Protein AF-A0A9X9HZX2-F1 (afdb_monomer_lite)

Radius of gyration: 15.48 Å; chains: 1; bounding box: 31×28×42 Å

Secondary structure (DSSP, 8-state):
-GGGGT-TTS-HHHHHHHHHHHHHHHHHHHTT--TT-PPPPPTTEEEEEPTT--GGGT--GGGEEEEEHHHHHHHHHHHTTTTTSPTT--GGGTT--HHHHHHTT-

Structure (mmCIF, N/CA/C/O backbone):
data_AF-A0A9X9HZX2-F1
#
_entry.id   AF-A0A9X9HZX2-F1
#
loop_
_atom_site.group_PDB
_atom_site.id
_atom_site.type_symbol
_atom_site.label_atom_id
_atom_site.label_alt_id
_atom_site.label_comp_id
_atom_site.label_asym_id
_atom_site.label_entity_id
_atom_site.label_seq_id
_atom_site.pdbx_PDB_ins_code
_atom_site.Cartn_x
_atom_site.Cartn_y
_atom_site.Cartn_z
_atom_site.occupancy
_atom_site.B_iso_or_equiv
_atom_site.auth_seq_id
_atom_site.auth_comp_id
_atom_site.auth_asym_id
_atom_site.auth_atom_id
_atom_site.pdbx_PDB_model_num
ATOM 1 N N . MET A 1 1 ? -3.407 4.404 2.116 1.00 77.62 1 MET A N 1
ATOM 2 C CA . MET A 1 1 ? -3.837 3.308 3.015 1.00 77.62 1 MET A CA 1
ATOM 3 C C . MET A 1 1 ? -5.333 3.324 3.269 1.00 77.62 1 MET A C 1
ATOM 5 O O . MET A 1 1 ? -5.961 2.348 2.899 1.00 77.62 1 MET A O 1
ATOM 9 N N . ARG A 1 2 ? -5.922 4.398 3.823 1.00 84.00 2 ARG A N 1
ATOM 10 C CA . ARG A 1 2 ? -7.378 4.461 4.079 1.00 84.00 2 ARG A CA 1
ATOM 11 C C . ARG A 1 2 ? -8.236 4.171 2.835 1.00 84.00 2 ARG A C 1
ATOM 13 O O . ARG A 1 2 ? -9.138 3.352 2.926 1.00 84.00 2 ARG A O 1
ATOM 20 N N . ALA A 1 3 ? -7.846 4.700 1.673 1.00 86.50 3 ALA A N 1
ATOM 21 C CA . ALA A 1 3 ? -8.480 4.428 0.374 1.00 86.50 3 ALA A CA 1
ATOM 22 C C . ALA A 1 3 ? -8.664 2.934 0.029 1.00 86.50 3 ALA A C 1
ATOM 24 O O . ALA A 1 3 ? -9.595 2.559 -0.674 1.00 86.50 3 ALA A O 1
ATOM 25 N N . LEU A 1 4 ? -7.789 2.053 0.534 1.00 86.88 4 LEU A N 1
ATOM 26 C CA . LEU A 1 4 ? -7.856 0.615 0.245 1.00 86.88 4 LEU A CA 1
ATOM 27 C C . LEU A 1 4 ? -9.062 -0.064 0.904 1.00 86.88 4 LEU A C 1
ATOM 29 O O . LEU A 1 4 ? -9.380 -1.190 0.545 1.00 86.88 4 LEU A O 1
ATOM 33 N N . ALA A 1 5 ? -9.723 0.585 1.867 1.00 87.12 5 ALA A N 1
ATOM 34 C CA . ALA A 1 5 ? -10.935 0.070 2.496 1.00 87.12 5 ALA A CA 1
ATOM 35 C C . ALA A 1 5 ? -12.135 0.033 1.531 1.00 87.12 5 ALA A C 1
ATOM 37 O O . ALA A 1 5 ? -13.027 -0.800 1.700 1.00 87.12 5 ALA A O 1
ATOM 38 N N . THR A 1 6 ? -12.162 0.926 0.539 1.00 88.44 6 THR A N 1
ATOM 39 C CA . THR A 1 6 ? -13.285 1.125 -0.395 1.00 88.44 6 THR A CA 1
ATOM 40 C C . THR A 1 6 ? -12.929 0.795 -1.847 1.00 88.44 6 THR A C 1
ATOM 42 O O . THR A 1 6 ? -13.827 0.652 -2.675 1.00 88.44 6 THR A O 1
ATOM 45 N N . ASP A 1 7 ? -11.645 0.600 -2.158 1.00 87.62 7 ASP A N 1
ATOM 46 C CA . ASP A 1 7 ? -11.160 0.238 -3.492 1.00 87.62 7 ASP A CA 1
ATOM 47 C C . ASP A 1 7 ? -11.709 -1.124 -3.963 1.00 87.62 7 ASP A C 1
ATOM 49 O O . ASP A 1 7 ? -11.326 -2.186 -3.467 1.00 87.62 7 ASP A O 1
ATOM 53 N N . LYS A 1 8 ? -12.596 -1.093 -4.967 1.00 87.62 8 LYS A N 1
ATOM 54 C CA . LYS A 1 8 ? -13.245 -2.283 -5.543 1.00 87.62 8 LYS A CA 1
ATOM 55 C C . LYS A 1 8 ? -12.263 -3.241 -6.224 1.00 87.62 8 LYS A C 1
ATOM 57 O O . LYS A 1 8 ? -12.590 -4.417 -6.356 1.00 87.62 8 LYS A O 1
ATOM 62 N N . SER A 1 9 ? -11.080 -2.770 -6.627 1.00 87.25 9 SER A N 1
ATOM 63 C CA . SER A 1 9 ? -10.042 -3.621 -7.220 1.00 87.25 9 SER A CA 1
ATOM 64 C C . SER A 1 9 ? -9.327 -4.495 -6.184 1.00 87.25 9 SER A C 1
ATOM 66 O O . SER A 1 9 ? -8.663 -5.467 -6.546 1.00 87.25 9 SER A O 1
ATOM 68 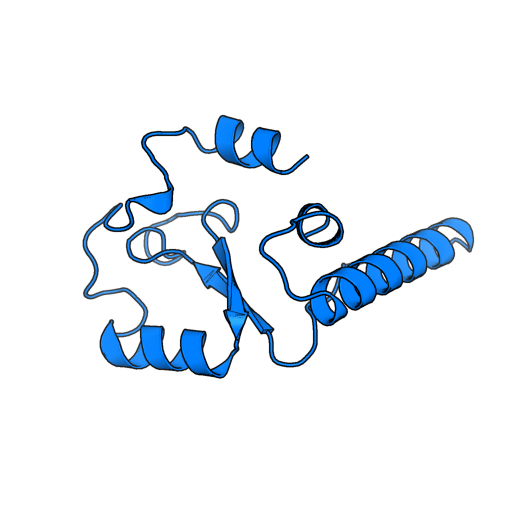N N . GLN A 1 10 ? -9.478 -4.187 -4.888 1.00 88.38 10 GLN A N 1
ATOM 69 C CA . GLN A 1 10 ? -8.890 -4.977 -3.814 1.00 88.38 10 GLN A CA 1
ATOM 70 C C . GLN A 1 10 ? -9.779 -6.169 -3.428 1.00 88.38 10 GLN A C 1
ATOM 72 O O . GLN A 1 10 ? -11.008 -6.033 -3.297 1.00 88.38 10 GLN A O 1
ATOM 77 N N . PRO A 1 11 ? -9.172 -7.330 -3.119 1.00 91.38 11 PRO A N 1
ATOM 78 C CA . PRO A 1 11 ? -9.898 -8.465 -2.569 1.00 91.38 11 PRO A CA 1
ATOM 79 C C . PRO A 1 11 ? -10.696 -8.093 -1.313 1.00 91.38 11 PRO A C 1
ATOM 81 O O . PRO A 1 11 ? -10.269 -7.275 -0.494 1.00 91.38 11 PRO A O 1
ATOM 84 N N . ARG A 1 12 ? -11.855 -8.734 -1.115 1.00 92.94 12 ARG A N 1
ATOM 85 C CA . ARG A 1 12 ? -12.763 -8.438 0.011 1.00 92.94 12 ARG A CA 1
ATOM 86 C C . ARG A 1 12 ? -12.075 -8.551 1.378 1.00 92.94 12 ARG A C 1
ATOM 88 O O . ARG A 1 12 ? -12.303 -7.710 2.242 1.00 92.94 12 ARG A O 1
ATOM 95 N N . PHE A 1 13 ? -11.209 -9.549 1.559 1.00 91.75 13 PHE A N 1
ATOM 96 C CA . PHE A 1 13 ? -10.482 -9.754 2.816 1.00 91.75 13 PHE A CA 1
ATOM 97 C C . PHE A 1 13 ? -9.482 -8.625 3.111 1.00 91.75 13 PHE A C 1
ATOM 99 O O . PHE A 1 13 ? -9.340 -8.224 4.263 1.00 91.75 13 PHE A O 1
ATOM 106 N N . VAL A 1 14 ? -8.839 -8.063 2.080 1.00 93.31 14 VAL A N 1
ATOM 107 C CA . VAL A 1 14 ? -7.939 -6.907 2.221 1.00 93.31 14 VAL A CA 1
ATOM 108 C C . VAL A 1 14 ? -8.735 -5.694 2.689 1.00 93.31 14 VAL A C 1
ATOM 110 O O . VAL A 1 14 ? -8.360 -5.059 3.673 1.00 93.31 14 VAL A O 1
ATOM 113 N N . ARG A 1 15 ? -9.868 -5.412 2.032 1.00 93.94 15 ARG A N 1
ATOM 114 C CA . ARG A 1 15 ? -10.759 -4.303 2.402 1.00 93.94 15 ARG A CA 1
ATOM 115 C C . ARG A 1 15 ? -11.230 -4.412 3.851 1.00 93.94 15 ARG A C 1
ATOM 117 O O . ARG A 1 15 ? -11.058 -3.467 4.617 1.00 93.94 15 ARG A O 1
ATOM 124 N N . GLY A 1 16 ? -11.749 -5.577 4.243 1.00 94.38 16 GLY A N 1
ATOM 125 C CA . GLY A 1 16 ? -12.227 -5.823 5.607 1.00 94.38 16 GLY A CA 1
ATOM 126 C C . GLY A 1 16 ? -11.124 -5.689 6.660 1.00 94.38 16 GLY A C 1
ATOM 127 O O . GLY A 1 16 ? -11.335 -5.091 7.715 1.00 94.38 16 GLY A O 1
ATOM 128 N N . TRP A 1 17 ? -9.912 -6.163 6.357 1.00 95.50 17 TRP A N 1
ATOM 129 C CA . TRP A 1 17 ? -8.769 -5.990 7.250 1.00 95.50 17 TRP A CA 1
ATOM 130 C C . TRP A 1 17 ? -8.421 -4.507 7.448 1.00 95.50 17 TRP A C 1
ATOM 132 O O . TRP A 1 17 ? -8.245 -4.062 8.583 1.00 95.50 17 TRP A O 1
ATOM 142 N N . VAL A 1 18 ? -8.378 -3.719 6.365 1.00 92.94 18 VAL A N 1
ATOM 143 C CA . VAL A 1 18 ? -8.074 -2.278 6.436 1.00 92.94 18 VAL A CA 1
ATOM 144 C C . VAL A 1 18 ? -9.155 -1.530 7.218 1.00 92.94 18 VAL A C 1
ATOM 146 O O . VAL A 1 18 ? -8.822 -0.684 8.045 1.00 92.94 18 VAL A O 1
ATOM 149 N N . GLN A 1 19 ? -10.432 -1.868 7.024 1.00 94.31 19 GLN A N 1
ATOM 150 C CA . GLN A 1 19 ? -11.542 -1.297 7.797 1.00 94.31 19 GLN A CA 1
ATOM 151 C C . GLN A 1 19 ? -11.406 -1.582 9.299 1.00 94.31 19 GLN A C 1
ATOM 153 O O . GLN A 1 19 ? -11.551 -0.675 10.119 1.00 94.31 19 GLN A O 1
ATOM 158 N N . ASN A 1 20 ? -11.063 -2.816 9.672 1.00 94.19 20 ASN A N 1
ATOM 159 C CA . ASN A 1 20 ? -10.833 -3.178 11.071 1.00 94.19 20 ASN A CA 1
ATOM 160 C C . ASN A 1 20 ? -9.631 -2.436 11.669 1.00 94.19 20 ASN A C 1
ATOM 162 O O . ASN A 1 20 ? -9.677 -2.006 12.821 1.00 94.19 20 ASN A O 1
ATOM 166 N N . GLU A 1 21 ? -8.567 -2.244 10.890 1.00 93.88 21 GLU A N 1
ATOM 167 C CA . GLU A 1 21 ? -7.389 -1.497 11.326 1.00 93.88 21 GLU A CA 1
ATOM 168 C C . GLU A 1 21 ? -7.696 -0.003 11.533 1.00 93.88 21 GLU A C 1
ATOM 170 O O . GLU A 1 21 ? -7.224 0.585 12.511 1.00 93.88 21 GLU A O 1
ATOM 175 N N . ILE A 1 22 ? -8.524 0.596 10.667 1.00 92.31 22 ILE A N 1
ATOM 176 C CA . ILE A 1 22 ? -9.041 1.964 10.833 1.00 92.31 22 ILE A CA 1
ATOM 177 C C . ILE A 1 22 ? -9.844 2.066 12.130 1.00 92.31 22 ILE A C 1
ATOM 179 O O . ILE A 1 22 ? -9.497 2.886 12.982 1.00 92.31 22 ILE A O 1
ATOM 183 N N . ARG A 1 23 ? -10.823 1.169 12.329 1.00 92.44 23 ARG A N 1
ATOM 184 C CA . ARG A 1 23 ? -11.640 1.126 13.550 1.00 92.44 23 ARG A CA 1
ATOM 185 C C . ARG A 1 23 ? -10.767 1.010 14.794 1.00 92.44 23 ARG A C 1
ATOM 187 O O . ARG A 1 23 ? -10.931 1.766 15.739 1.00 92.44 23 ARG A O 1
ATOM 194 N N . ARG A 1 24 ? -9.768 0.123 14.778 1.00 92.50 24 ARG A N 1
ATOM 195 C CA . ARG A 1 24 ? -8.830 -0.056 15.893 1.00 92.50 24 ARG A CA 1
ATOM 196 C C . ARG A 1 24 ? -8.055 1.228 16.215 1.00 92.50 24 ARG A C 1
ATOM 198 O O . ARG A 1 24 ? -7.834 1.521 17.387 1.00 92.50 24 ARG A O 1
ATOM 205 N N . VAL A 1 25 ? -7.591 1.968 15.203 1.00 90.81 25 VAL A N 1
ATOM 206 C CA . VAL A 1 25 ? -6.911 3.262 15.413 1.00 90.81 25 VAL A CA 1
ATOM 207 C C . VAL A 1 25 ? -7.868 4.293 16.002 1.00 90.81 25 VAL A C 1
ATOM 209 O O . VAL A 1 25 ? -7.497 4.978 16.948 1.00 90.81 25 VAL A O 1
ATOM 212 N N . GLU A 1 26 ? -9.084 4.392 15.474 1.00 90.31 26 GLU A N 1
ATOM 213 C CA . GLU A 1 26 ? -10.094 5.353 15.928 1.00 90.31 26 GLU A CA 1
ATOM 214 C C . GLU A 1 26 ? -10.549 5.065 17.360 1.00 90.31 26 GLU A C 1
ATOM 216 O O . GLU A 1 26 ? -10.506 5.955 18.202 1.00 90.31 26 GLU A O 1
ATOM 221 N N . THR A 1 27 ? -10.832 3.805 17.695 1.00 90.19 27 THR A N 1
ATOM 222 C CA . THR A 1 27 ? -11.132 3.398 19.073 1.00 90.19 27 THR A CA 1
ATOM 223 C C . THR A 1 27 ? -9.985 3.745 20.023 1.00 90.19 27 THR A C 1
ATOM 225 O O . THR A 1 27 ? -10.223 4.269 21.105 1.00 90.19 27 THR A O 1
ATOM 228 N N . ARG A 1 28 ? -8.722 3.508 19.637 1.00 88.56 28 ARG A N 1
ATOM 229 C CA . ARG A 1 28 ? -7.573 3.862 20.490 1.00 88.56 28 ARG A CA 1
ATOM 230 C C . ARG A 1 28 ? -7.426 5.367 20.690 1.00 88.56 28 ARG A C 1
ATOM 232 O O . ARG A 1 28 ? -7.140 5.775 21.811 1.00 88.56 28 ARG A O 1
ATOM 239 N N . LYS A 1 29 ? -7.655 6.164 19.643 1.00 87.75 29 LYS A N 1
ATOM 240 C CA . LYS A 1 29 ? -7.682 7.630 19.740 1.00 87.75 29 LYS A CA 1
ATOM 241 C C . LYS A 1 29 ? -8.752 8.101 20.719 1.00 87.75 29 LYS A C 1
ATOM 243 O O . LYS A 1 29 ? -8.441 8.896 21.597 1.00 87.75 29 LYS A O 1
ATOM 248 N N . ASN A 1 30 ? -9.965 7.562 20.610 1.00 87.38 30 ASN A N 1
ATOM 249 C CA . ASN A 1 30 ? -11.081 7.924 21.487 1.00 87.38 30 ASN A CA 1
ATOM 250 C C . ASN A 1 30 ? -10.818 7.546 22.952 1.00 87.38 30 ASN A C 1
ATOM 252 O O . ASN A 1 30 ? -11.264 8.237 23.856 1.00 87.38 30 ASN A O 1
ATOM 256 N N . LEU A 1 31 ? -10.042 6.487 23.192 1.00 88.69 31 LEU A N 1
ATOM 257 C CA . LEU A 1 31 ? -9.602 6.068 24.528 1.00 88.69 31 LEU A CA 1
ATOM 258 C C . LEU A 1 31 ? -8.386 6.857 25.057 1.00 88.69 31 LEU A C 1
ATOM 260 O O . LEU A 1 31 ? -7.745 6.414 26.008 1.00 88.69 31 LEU A O 1
ATOM 264 N N . GLY A 1 32 ? -7.993 7.959 24.410 1.00 85.62 32 GLY A N 1
ATOM 265 C CA . GLY A 1 32 ? -6.838 8.773 24.807 1.00 85.62 32 GLY A CA 1
ATOM 266 C C . GLY A 1 32 ? -5.477 8.091 24.611 1.00 85.62 32 GLY A C 1
ATOM 267 O O . GLY A 1 32 ? -4.448 8.620 25.027 1.00 85.62 32 GLY A O 1
ATOM 268 N N . LYS A 1 33 ? -5.427 6.917 23.963 1.00 82.50 33 LYS A N 1
ATOM 269 C CA . LYS A 1 33 ? -4.173 6.196 23.707 1.00 82.50 33 LYS A CA 1
ATOM 270 C C . LYS A 1 33 ? -3.503 6.772 22.464 1.00 82.50 33 LYS A C 1
ATOM 272 O O . LYS A 1 33 ? -3.928 6.506 21.343 1.00 82.50 33 LYS A O 1
ATOM 277 N N . THR A 1 34 ? -2.424 7.522 22.656 1.00 73.75 34 THR A N 1
ATOM 278 C CA . THR A 1 34 ? -1.668 8.172 21.568 1.00 73.75 34 THR A CA 1
ATOM 279 C C . THR A 1 34 ? -0.532 7.310 21.016 1.00 73.75 34 THR A C 1
ATOM 281 O O . THR A 1 34 ? -0.056 7.525 19.899 1.00 73.75 34 THR A O 1
ATOM 284 N N . THR A 1 35 ? -0.114 6.280 21.750 1.00 71.62 35 THR A N 1
ATOM 285 C CA . THR A 1 35 ? 0.980 5.398 21.345 1.00 71.62 35 THR A CA 1
ATOM 286 C C . THR A 1 35 ? 0.532 4.393 20.273 1.00 71.62 35 THR A C 1
ATOM 288 O O . THR A 1 35 ? -0.500 3.730 20.383 1.00 71.62 35 THR A O 1
ATOM 291 N N . LYS A 1 36 ? 1.341 4.245 19.211 1.00 66.75 36 LYS A N 1
ATOM 292 C CA . LYS A 1 36 ? 1.175 3.238 18.134 1.00 66.75 36 LYS A CA 1
ATOM 293 C C . LYS A 1 36 ? -0.156 3.333 17.355 1.00 66.75 36 LYS A C 1
ATOM 295 O O . LYS A 1 36 ? -0.812 2.323 17.091 1.00 66.75 36 LYS A O 1
ATOM 300 N N . LEU A 1 37 ? -0.537 4.544 16.945 1.00 81.50 37 LEU A N 1
ATOM 301 C CA . LEU A 1 37 ? -1.752 4.818 16.157 1.00 81.50 37 LEU A CA 1
ATOM 302 C C . LEU A 1 37 ? -1.580 4.701 14.631 1.00 81.50 37 LEU A C 1
ATOM 304 O O . LEU A 1 37 ? -2.492 5.045 13.877 1.00 81.50 37 LEU A O 1
ATOM 308 N N . SER A 1 38 ? -0.436 4.217 14.146 1.00 84.56 38 SER A N 1
ATOM 309 C CA . SER A 1 38 ? -0.235 4.016 12.712 1.00 84.56 38 SER A CA 1
ATOM 310 C C . SER A 1 38 ? -1.097 2.864 12.182 1.00 84.56 38 SER A C 1
ATOM 312 O O . SER A 1 38 ? -1.273 1.821 12.824 1.00 84.56 38 SER A O 1
ATOM 314 N N . LEU A 1 39 ? -1.657 3.060 10.985 1.00 88.31 39 LEU A N 1
ATOM 315 C CA . LEU A 1 39 ?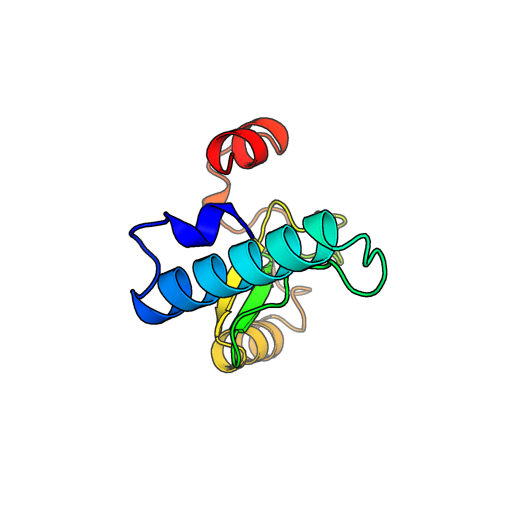 -2.306 1.985 10.239 1.00 88.31 39 LEU A CA 1
ATOM 316 C C . LEU A 1 39 ? -1.226 0.996 9.804 1.00 88.31 39 LEU A C 1
ATOM 318 O O . LEU A 1 39 ? -0.298 1.371 9.086 1.00 88.31 39 LEU A O 1
ATOM 322 N N . ARG A 1 40 ? -1.341 -0.258 10.232 1.00 91.81 40 ARG A N 1
ATOM 323 C CA . ARG A 1 40 ? -0.476 -1.330 9.742 1.00 91.81 40 ARG A CA 1
ATOM 324 C C . ARG A 1 40 ? -0.934 -1.768 8.350 1.00 91.81 40 ARG A C 1
ATOM 326 O O . ARG A 1 40 ? -2.013 -1.404 7.882 1.00 91.81 40 ARG A O 1
ATOM 333 N N . LEU A 1 41 ? -0.102 -2.570 7.699 1.00 91.88 41 LEU A N 1
ATOM 334 C CA . LEU A 1 41 ? -0.428 -3.228 6.438 1.00 91.88 41 LEU A CA 1
ATOM 335 C C . LEU A 1 41 ? -1.072 -4.597 6.686 1.00 91.88 41 LEU A C 1
ATOM 337 O O . LEU A 1 41 ? -0.711 -5.252 7.671 1.00 91.88 41 LEU A O 1
ATOM 341 N N . PRO A 1 42 ? -1.974 -5.049 5.794 1.00 92.81 42 PRO A N 1
ATOM 342 C CA . PRO A 1 42 ? -2.478 -6.412 5.827 1.00 92.81 42 PRO A CA 1
ATOM 343 C C . PRO A 1 42 ? -1.321 -7.428 5.833 1.00 92.81 42 PRO A C 1
ATOM 345 O O . PRO A 1 42 ? -0.343 -7.242 5.100 1.00 92.81 42 PRO A O 1
ATOM 348 N N . PRO A 1 43 ? -1.406 -8.511 6.625 1.00 92.81 43 PRO A N 1
ATOM 349 C CA . PRO A 1 43 ? -0.382 -9.548 6.651 1.00 92.81 43 PRO A CA 1
ATOM 350 C C . PRO A 1 43 ? -0.087 -10.098 5.252 1.00 92.81 43 PRO A C 1
ATOM 352 O O . PRO A 1 43 ? -0.999 -10.438 4.504 1.00 92.81 43 PRO A O 1
ATOM 355 N N . GLY A 1 44 ? 1.197 -10.182 4.896 1.00 93.19 44 GLY A N 1
ATOM 356 C CA . GLY A 1 44 ? 1.638 -10.680 3.589 1.00 93.19 44 GLY A CA 1
ATOM 357 C C . GLY A 1 44 ? 1.620 -9.646 2.457 1.00 93.19 44 GLY A C 1
ATOM 358 O O . GLY A 1 44 ? 1.997 -9.992 1.336 1.00 93.19 44 GLY A O 1
ATOM 359 N N . PHE A 1 45 ? 1.254 -8.392 2.734 1.00 94.38 45 PHE A N 1
ATOM 360 C CA . PHE A 1 45 ? 1.263 -7.300 1.761 1.00 94.38 45 PHE A CA 1
ATOM 361 C C . PHE A 1 45 ? 2.253 -6.200 2.138 1.00 94.38 45 PHE A C 1
ATOM 363 O O . PHE A 1 45 ? 2.469 -5.916 3.315 1.00 94.38 45 PHE A O 1
ATOM 370 N N . ASP A 1 46 ? 2.789 -5.547 1.109 1.00 94.12 46 ASP A N 1
ATOM 371 C CA . ASP A 1 46 ? 3.656 -4.380 1.214 1.00 94.12 46 ASP A CA 1
ATOM 372 C C . ASP A 1 46 ? 3.114 -3.244 0.319 1.00 94.12 46 ASP A C 1
ATOM 374 O O . ASP A 1 46 ? 2.440 -3.487 -0.689 1.00 94.12 46 ASP A O 1
ATOM 378 N N . LEU A 1 47 ? 3.427 -1.987 0.656 1.00 92.81 47 LEU A N 1
ATOM 379 C CA . LEU A 1 47 ? 3.243 -0.862 -0.269 1.00 92.81 47 LEU A CA 1
ATOM 380 C C . LEU A 1 47 ? 4.428 -0.809 -1.229 1.00 92.81 47 LEU A C 1
ATOM 382 O O . LEU A 1 47 ? 5.499 -0.312 -0.885 1.00 92.81 47 LEU A O 1
ATOM 386 N N . ALA A 1 48 ? 4.223 -1.329 -2.435 1.00 93.38 48 ALA A N 1
ATOM 387 C CA . ALA A 1 48 ? 5.247 -1.382 -3.465 1.00 93.38 48 ALA A CA 1
ATOM 388 C C . ALA A 1 48 ? 5.185 -0.132 -4.350 1.00 93.38 48 ALA A C 1
ATOM 390 O O . ALA A 1 48 ? 4.112 0.228 -4.848 1.00 93.38 48 ALA A O 1
ATOM 391 N N . HIS A 1 49 ? 6.336 0.500 -4.585 1.00 93.19 49 HIS A N 1
ATOM 392 C CA . HIS A 1 49 ? 6.453 1.577 -5.569 1.00 93.19 49 HIS A CA 1
ATOM 393 C C . HIS A 1 49 ? 6.221 1.038 -6.979 1.00 93.19 49 HIS A C 1
ATOM 395 O O . HIS A 1 49 ? 6.636 -0.073 -7.330 1.00 93.19 49 HIS A O 1
ATOM 401 N N . TRP A 1 50 ? 5.551 1.837 -7.805 1.00 92.94 50 TRP A N 1
ATOM 402 C CA . TRP A 1 50 ? 5.435 1.533 -9.223 1.00 92.94 50 TRP A CA 1
ATOM 403 C C . TRP A 1 50 ? 6.822 1.518 -9.870 1.00 92.94 50 TRP A C 1
ATOM 405 O O . TRP A 1 50 ? 7.711 2.274 -9.479 1.00 92.94 50 TRP A O 1
ATOM 415 N N . ARG A 1 51 ? 7.002 0.670 -10.888 1.00 91.81 51 ARG A N 1
ATOM 416 C CA . ARG A 1 51 ? 8.247 0.635 -11.667 1.00 91.81 51 ARG A CA 1
ATOM 417 C C . ARG A 1 51 ? 8.536 2.022 -12.240 1.00 91.81 51 ARG A C 1
ATOM 419 O O . ARG A 1 51 ? 7.662 2.628 -12.856 1.00 91.81 51 ARG A O 1
ATOM 426 N N . GLY A 1 52 ? 9.739 2.536 -12.027 1.00 91.06 52 GLY A N 1
ATOM 427 C CA . GLY A 1 52 ? 10.121 3.883 -12.446 1.00 91.06 52 GLY A CA 1
ATOM 428 C C . GLY A 1 52 ? 9.776 5.011 -11.470 1.00 91.06 52 GLY A C 1
ATOM 429 O O . GLY A 1 52 ? 10.221 6.135 -11.694 1.00 91.06 52 GLY A O 1
ATOM 430 N N . TYR A 1 53 ? 9.032 4.711 -10.403 1.00 92.31 53 TYR A N 1
ATOM 431 C CA . TYR A 1 53 ? 8.642 5.641 -9.341 1.00 92.31 53 TYR A CA 1
ATOM 432 C C . TYR A 1 53 ? 9.180 5.190 -7.980 1.00 92.31 53 TYR A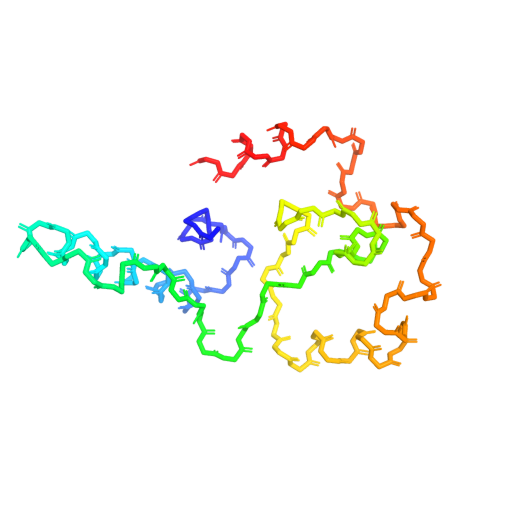 C 1
ATOM 434 O O . TYR A 1 53 ? 8.526 5.331 -6.952 1.00 92.31 53 TYR A O 1
ATOM 442 N N . GLU A 1 54 ? 10.349 4.558 -7.962 1.00 91.00 54 GLU A N 1
ATOM 443 C CA . GLU A 1 54 ? 10.929 4.034 -6.734 1.00 91.00 54 GLU A CA 1
ATOM 444 C C . GLU A 1 54 ? 11.456 5.150 -5.824 1.00 91.00 54 GLU A C 1
ATOM 446 O O . GLU A 1 54 ? 11.963 6.167 -6.294 1.00 91.00 54 GLU A O 1
ATOM 451 N N . SER A 1 55 ? 11.434 4.920 -4.509 1.00 89.81 55 SER A N 1
ATOM 452 C CA . SER A 1 55 ? 11.982 5.864 -3.522 1.00 89.81 55 SER A CA 1
ATOM 453 C C . SER A 1 55 ? 13.458 6.217 -3.770 1.00 89.81 55 SER A C 1
ATOM 455 O O . SER A 1 55 ? 13.852 7.361 -3.567 1.00 89.81 55 SER A O 1
ATOM 457 N N . LYS A 1 56 ? 14.260 5.292 -4.324 1.00 87.56 56 LYS A N 1
ATOM 458 C CA . LYS A 1 56 ? 15.653 5.561 -4.746 1.00 87.56 56 LYS A CA 1
ATOM 459 C C . LYS A 1 56 ? 15.779 6.656 -5.815 1.00 87.56 56 LYS A C 1
ATOM 461 O O . LYS A 1 56 ? 16.873 7.157 -6.031 1.00 87.56 56 LYS A O 1
ATOM 466 N N . LYS A 1 57 ? 14.683 6.989 -6.497 1.00 89.12 57 LYS A N 1
ATOM 467 C CA . LYS A 1 57 ? 14.583 8.050 -7.505 1.00 89.12 57 LYS A CA 1
ATOM 468 C C . LYS A 1 57 ? 13.895 9.311 -6.961 1.00 89.12 57 LYS A C 1
ATOM 470 O O . LYS A 1 57 ? 13.563 10.193 -7.739 1.00 89.12 57 LYS A O 1
ATOM 475 N N . GLY A 1 58 ? 13.647 9.381 -5.649 1.00 90.44 58 GLY A N 1
ATOM 476 C CA . GLY A 1 58 ? 13.056 10.542 -4.976 1.00 90.44 58 GLY A CA 1
ATOM 477 C C . GLY A 1 58 ? 11.526 10.568 -4.924 1.00 90.44 58 GLY A C 1
ATOM 478 O O . GLY A 1 58 ? 10.954 11.549 -4.462 1.00 90.44 58 GLY A O 1
ATOM 479 N N . PHE A 1 59 ? 10.836 9.514 -5.370 1.00 91.31 59 PHE A N 1
ATOM 480 C CA . PHE A 1 59 ? 9.371 9.480 -5.338 1.00 91.31 59 PHE A CA 1
ATOM 481 C C . PHE A 1 59 ? 8.823 9.077 -3.965 1.00 91.31 59 PHE A C 1
ATOM 483 O O . PHE A 1 59 ? 9.377 8.222 -3.272 1.00 91.31 59 PHE A O 1
ATOM 490 N N . SER A 1 60 ? 7.696 9.684 -3.594 1.00 91.69 60 SER A N 1
ATOM 491 C CA . SER A 1 60 ? 6.985 9.411 -2.347 1.00 91.69 60 SER A CA 1
ATOM 492 C C . SER A 1 60 ? 6.102 8.157 -2.439 1.00 91.69 60 SER A C 1
ATOM 494 O O . SER A 1 60 ? 5.778 7.658 -3.523 1.00 91.69 60 SER A O 1
ATOM 496 N N . TYR A 1 61 ? 5.595 7.700 -1.286 1.00 89.81 61 TYR A N 1
ATOM 497 C CA . TYR A 1 61 ? 4.617 6.605 -1.207 1.00 89.81 61 TYR A CA 1
ATOM 498 C C . TYR A 1 61 ? 3.284 6.910 -1.917 1.00 89.81 61 TYR A C 1
ATOM 500 O O . TYR A 1 61 ? 2.431 6.025 -2.036 1.00 89.81 61 TYR A O 1
ATOM 508 N N . THR A 1 62 ? 3.089 8.124 -2.439 1.00 90.44 62 THR A N 1
ATOM 509 C CA . THR A 1 62 ? 1.975 8.442 -3.335 1.00 90.44 62 THR A CA 1
ATOM 510 C C . THR A 1 62 ? 1.994 7.536 -4.571 1.00 90.44 62 THR A C 1
ATOM 512 O O . THR A 1 62 ? 0.948 7.040 -4.981 1.00 90.44 62 THR A O 1
ATOM 515 N N . PHE A 1 63 ? 3.167 7.186 -5.096 1.00 91.00 63 PHE A N 1
ATOM 516 C CA . PHE A 1 63 ? 3.313 6.341 -6.289 1.00 91.00 63 PHE A CA 1
ATOM 517 C C . PHE A 1 63 ? 3.435 4.850 -5.951 1.00 91.00 63 PHE A C 1
ATOM 519 O O . PHE A 1 63 ? 4.225 4.113 -6.545 1.00 91.00 63 PHE A O 1
ATOM 526 N N . THR A 1 64 ? 2.661 4.398 -4.964 1.00 91.50 64 THR A N 1
ATOM 527 C CA . THR A 1 64 ? 2.635 2.997 -4.531 1.00 91.50 64 THR A CA 1
ATOM 528 C C . THR A 1 64 ? 1.278 2.350 -4.744 1.00 91.50 64 THR A C 1
ATOM 530 O O . THR A 1 64 ? 0.249 3.014 -4.896 1.00 91.50 64 THR A O 1
ATOM 533 N N . SER A 1 65 ? 1.290 1.023 -4.776 1.00 91.44 65 SER A N 1
ATOM 534 C CA . SER A 1 65 ? 0.105 0.170 -4.756 1.00 91.44 65 SER A CA 1
ATOM 535 C C . SER A 1 65 ? 0.330 -0.975 -3.778 1.00 91.44 65 SER A C 1
ATOM 537 O O . SER A 1 65 ? 1.466 -1.413 -3.587 1.00 91.44 65 SER A O 1
ATOM 539 N N . LEU A 1 66 ? -0.750 -1.458 -3.165 1.00 92.81 66 LEU A N 1
ATOM 540 C CA . LEU A 1 66 ? -0.677 -2.635 -2.314 1.00 92.81 66 LEU A CA 1
ATOM 541 C C . LEU A 1 66 ? -0.343 -3.853 -3.183 1.00 92.81 66 LEU A C 1
ATOM 543 O O . LEU A 1 66 ? -1.031 -4.125 -4.166 1.00 92.81 66 LEU A O 1
ATOM 547 N N . LEU A 1 67 ? 0.726 -4.561 -2.836 1.00 92.94 67 LEU A N 1
ATOM 548 C CA . LEU A 1 67 ? 1.173 -5.750 -3.550 1.00 92.94 67 LEU A CA 1
ATOM 549 C C . LEU A 1 67 ? 1.471 -6.857 -2.546 1.00 92.94 67 LEU A C 1
ATOM 551 O O . LEU A 1 67 ? 1.865 -6.582 -1.411 1.00 92.94 67 LEU A O 1
ATOM 555 N N . THR A 1 68 ? 1.310 -8.116 -2.949 1.00 94.25 68 THR A N 1
ATOM 556 C CA . THR A 1 68 ? 1.775 -9.213 -2.100 1.00 94.25 68 THR A CA 1
ATOM 557 C C . THR A 1 68 ? 3.291 -9.123 -1.962 1.00 94.25 68 THR A C 1
ATOM 559 O O . THR A 1 68 ? 4.013 -8.788 -2.908 1.00 94.25 68 THR A O 1
ATOM 562 N N . ARG A 1 69 ? 3.795 -9.451 -0.775 1.00 94.69 69 ARG A N 1
ATOM 563 C CA . ARG A 1 69 ? 5.225 -9.417 -0.459 1.00 94.69 69 ARG A CA 1
ATOM 564 C C . ARG A 1 69 ? 6.050 -10.267 -1.422 1.00 94.69 69 ARG A C 1
ATOM 566 O O . ARG A 1 69 ? 7.169 -9.904 -1.772 1.00 94.69 69 ARG A O 1
ATOM 573 N N . ILE A 1 70 ? 5.488 -11.385 -1.877 1.00 95.19 70 ILE A N 1
ATOM 574 C CA . ILE A 1 70 ? 6.121 -12.276 -2.854 1.00 95.19 70 ILE A CA 1
ATOM 575 C C . ILE A 1 70 ? 6.322 -11.545 -4.186 1.00 95.19 70 ILE A C 1
ATOM 577 O O . ILE A 1 70 ? 7.445 -11.489 -4.686 1.00 95.19 70 ILE A O 1
ATOM 581 N N . LEU A 1 71 ? 5.270 -10.923 -4.729 1.00 94.38 71 LEU A N 1
ATOM 582 C CA . LEU A 1 71 ? 5.354 -10.186 -5.994 1.00 94.38 71 LEU A CA 1
ATOM 583 C C . LEU A 1 71 ? 6.267 -8.961 -5.884 1.00 94.38 71 LEU A C 1
ATOM 585 O O . LEU A 1 71 ? 7.031 -8.677 -6.805 1.00 94.38 71 LEU A O 1
ATOM 589 N N . HIS A 1 72 ? 6.240 -8.271 -4.744 1.00 94.19 72 HIS A N 1
ATOM 590 C CA . HIS A 1 72 ? 7.110 -7.128 -4.485 1.00 94.19 72 HIS A CA 1
ATOM 591 C C . HIS A 1 72 ? 8.594 -7.531 -4.485 1.00 94.19 72 HIS A C 1
ATOM 593 O O . HIS A 1 72 ? 9.422 -6.913 -5.158 1.00 94.19 72 HIS A O 1
ATOM 599 N N . ARG A 1 73 ? 8.933 -8.630 -3.802 1.00 93.75 73 ARG A N 1
ATOM 600 C CA . ARG A 1 73 ? 10.291 -9.193 -3.801 1.00 93.75 73 ARG A CA 1
ATOM 601 C C . ARG A 1 73 ? 10.711 -9.675 -5.187 1.00 93.75 73 ARG A C 1
ATOM 603 O O . ARG A 1 73 ? 11.845 -9.429 -5.594 1.00 93.75 73 ARG A O 1
ATOM 610 N N . LEU A 1 74 ? 9.804 -10.309 -5.930 1.00 94.88 74 LEU A N 1
ATOM 611 C CA . LEU A 1 74 ? 10.061 -10.744 -7.303 1.00 94.88 74 LEU A CA 1
ATOM 612 C C . LEU A 1 74 ? 10.371 -9.555 -8.225 1.00 94.88 74 LEU A C 1
ATOM 614 O O . LEU A 1 74 ? 11.326 -9.611 -9.003 1.00 94.88 74 LEU A O 1
ATOM 618 N N . GLN A 1 75 ? 9.617 -8.457 -8.104 1.00 91.25 75 GLN A N 1
ATOM 619 C CA . GLN A 1 75 ? 9.894 -7.211 -8.821 1.00 91.25 75 GLN A CA 1
ATOM 620 C C . GLN A 1 75 ? 11.301 -6.697 -8.496 1.00 91.25 75 GLN A C 1
ATOM 622 O O . GLN A 1 75 ? 12.085 -6.440 -9.408 1.00 91.25 75 GLN A O 1
ATOM 627 N N . HIS A 1 76 ? 11.660 -6.611 -7.213 1.00 91.69 76 HIS A N 1
ATOM 628 C CA . HIS A 1 76 ? 12.994 -6.170 -6.811 1.00 91.69 76 HIS A CA 1
ATOM 629 C C . HIS A 1 76 ? 14.115 -7.084 -7.311 1.00 91.69 76 HIS A C 1
ATOM 631 O O . HIS A 1 76 ? 15.151 -6.568 -7.733 1.00 91.69 76 HIS A O 1
ATOM 637 N N . LYS A 1 77 ? 13.901 -8.405 -7.331 1.00 93.31 77 LYS A N 1
ATOM 638 C CA . LYS A 1 77 ? 14.853 -9.375 -7.888 1.00 93.31 77 LYS A CA 1
ATOM 639 C C . LYS A 1 77 ? 15.114 -9.112 -9.374 1.00 93.31 77 LYS A C 1
ATOM 641 O O . LYS A 1 77 ? 16.266 -9.072 -9.792 1.00 93.31 77 LYS A O 1
ATOM 646 N N . LYS A 1 78 ? 14.061 -8.889 -10.170 1.00 90.56 78 LYS A N 1
ATOM 647 C CA . LYS A 1 78 ? 14.182 -8.655 -11.623 1.00 90.56 78 LYS A CA 1
ATOM 648 C C . LYS A 1 78 ? 14.806 -7.293 -11.945 1.00 90.56 78 LYS A C 1
ATOM 650 O O . LYS A 1 78 ? 15.688 -7.186 -12.799 1.00 90.56 78 LYS A O 1
ATOM 655 N N . ASP A 1 79 ? 14.377 -6.261 -11.224 1.00 88.88 79 ASP A N 1
ATOM 656 C CA . ASP A 1 79 ? 14.694 -4.865 -11.534 1.00 88.88 79 ASP A CA 1
ATOM 657 C C . ASP A 1 79 ? 15.909 -4.322 -10.760 1.00 88.88 79 ASP A C 1
ATOM 659 O O . ASP A 1 79 ? 16.164 -3.115 -10.780 1.00 88.88 79 ASP A O 1
ATOM 663 N N . ASN A 1 80 ? 16.647 -5.189 -10.054 1.00 89.50 80 ASN A N 1
ATOM 664 C CA . ASN A 1 80 ? 17.750 -4.828 -9.155 1.00 89.50 80 ASN A CA 1
ATOM 665 C C . ASN A 1 80 ? 17.360 -3.704 -8.176 1.00 89.50 80 ASN A C 1
ATOM 667 O O . ASN A 1 80 ? 17.951 -2.620 -8.135 1.00 89.50 80 ASN A O 1
ATOM 671 N N . GLY A 1 81 ? 16.268 -3.916 -7.444 1.00 83.94 81 GLY A N 1
ATOM 672 C CA . GLY A 1 81 ? 15.756 -2.908 -6.521 1.00 83.94 81 GLY A CA 1
ATOM 673 C C . GLY A 1 81 ? 15.199 -1.654 -7.213 1.00 83.94 81 GLY A C 1
ATOM 674 O O . GLY A 1 81 ? 15.219 -0.589 -6.601 1.00 83.94 81 GLY A O 1
ATOM 675 N N . GLY A 1 82 ? 14.772 -1.760 -8.479 1.00 84.81 82 GLY A N 1
ATOM 676 C CA . GLY A 1 82 ? 14.243 -0.651 -9.289 1.00 84.81 82 GLY A CA 1
ATOM 677 C C . GLY A 1 82 ? 15.293 0.144 -10.074 1.00 84.81 82 GLY A C 1
ATOM 678 O O . GLY A 1 82 ? 14.935 1.019 -10.861 1.00 84.81 82 GLY A O 1
ATOM 679 N N . ARG A 1 83 ? 16.588 -0.166 -9.906 1.00 85.94 83 ARG A N 1
ATOM 680 C CA . ARG A 1 83 ? 17.697 0.529 -10.589 1.00 85.94 83 ARG A CA 1
ATOM 681 C C . ARG A 1 83 ? 17.672 0.347 -12.105 1.00 85.94 83 ARG A C 1
ATOM 683 O O . ARG A 1 83 ? 18.103 1.234 -12.825 1.00 85.94 83 ARG A O 1
ATOM 690 N N . ARG A 1 84 ? 17.163 -0.791 -12.582 1.00 88.31 84 ARG A N 1
ATOM 691 C CA . ARG A 1 84 ? 17.086 -1.106 -14.019 1.00 88.31 84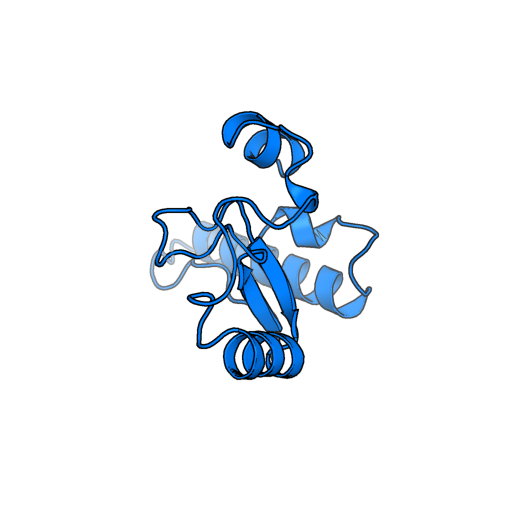 ARG A CA 1
ATOM 692 C C . ARG A 1 84 ? 15.904 -0.450 -14.731 1.00 88.31 84 ARG A C 1
ATOM 694 O O . ARG A 1 84 ? 15.813 -0.532 -15.948 1.00 88.31 84 ARG A O 1
ATOM 701 N N . GLN A 1 85 ? 14.969 0.139 -13.990 1.00 89.06 85 GLN A N 1
ATOM 702 C CA . GLN A 1 85 ? 13.796 0.773 -14.584 1.00 89.06 85 GLN A CA 1
ATOM 703 C C . GLN A 1 85 ? 14.128 2.225 -14.953 1.00 89.06 85 GLN A C 1
ATOM 705 O O . GLN A 1 85 ? 14.764 2.900 -14.140 1.00 89.06 85 GLN A O 1
ATOM 710 N N . PRO A 1 86 ? 13.675 2.751 -16.104 1.00 90.69 86 PRO A N 1
ATOM 711 C CA . PRO A 1 86 ? 13.805 4.175 -16.400 1.00 90.69 86 PRO A CA 1
ATOM 712 C C . PRO A 1 86 ? 12.960 5.024 -15.435 1.00 90.69 86 PRO A C 1
ATOM 714 O O . PRO A 1 86 ? 12.096 4.511 -14.714 1.00 90.69 86 PRO A O 1
ATOM 717 N N . LEU A 1 87 ? 13.231 6.329 -15.360 1.00 90.44 87 LEU A N 1
ATOM 718 C CA . LEU A 1 87 ? 12.384 7.266 -14.614 1.00 90.44 87 LEU A CA 1
ATOM 719 C C . LEU A 1 87 ? 10.974 7.269 -15.210 1.00 90.44 87 LEU A C 1
ATOM 721 O O . LEU A 1 87 ? 10.815 7.294 -16.425 1.00 90.44 87 LEU A O 1
ATOM 725 N N . ARG A 1 88 ? 9.951 7.238 -14.348 1.00 89.81 88 ARG A N 1
ATOM 726 C CA . ARG A 1 88 ? 8.534 7.309 -14.746 1.00 89.81 88 ARG A CA 1
ATOM 727 C C . ARG A 1 88 ? 8.088 6.224 -15.747 1.00 89.81 88 ARG A C 1
ATOM 729 O O . ARG A 1 88 ? 7.153 6.423 -16.511 1.00 89.81 88 ARG A O 1
ATOM 736 N N . ALA A 1 89 ? 8.722 5.048 -15.705 1.00 89.62 89 ALA A N 1
ATOM 737 C CA . ALA A 1 89 ? 8.447 3.927 -16.613 1.00 89.62 89 ALA A CA 1
ATOM 738 C C . ALA A 1 89 ? 6.989 3.424 -16.571 1.00 89.62 89 ALA A C 1
ATOM 740 O O . ALA A 1 89 ? 6.425 3.003 -17.581 1.00 89.62 89 ALA A O 1
ATOM 741 N N . SER A 1 90 ? 6.376 3.414 -15.386 1.00 87.75 90 SER A N 1
ATOM 742 C CA . SER A 1 90 ? 5.013 2.921 -15.203 1.00 87.75 90 SER A CA 1
ATOM 743 C C . SER A 1 90 ? 3.971 3.900 -15.744 1.00 87.75 90 SER A C 1
ATOM 745 O O . SER A 1 90 ? 3.818 5.012 -15.243 1.00 87.75 90 SER A O 1
ATOM 747 N N . LYS A 1 91 ? 3.120 3.420 -16.656 1.00 88.25 91 LYS A N 1
ATOM 748 C CA . LYS A 1 91 ? 1.966 4.176 -17.174 1.00 88.25 91 LYS A CA 1
ATOM 749 C C . LYS A 1 91 ? 0.858 4.421 -16.136 1.00 88.25 91 LYS A C 1
ATOM 751 O O . LYS A 1 91 ? -0.065 5.177 -16.410 1.00 88.25 91 LYS A O 1
ATOM 756 N N . LYS A 1 92 ? 0.953 3.846 -14.926 1.00 84.50 92 LYS A N 1
ATOM 757 C CA . LYS A 1 92 ? -0.042 4.021 -13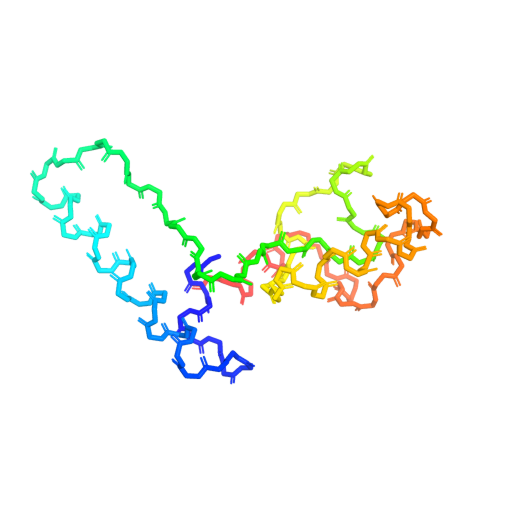.844 1.00 84.50 92 LYS A CA 1
ATOM 758 C C . LYS A 1 92 ? -0.228 5.473 -13.399 1.00 84.50 92 LYS A C 1
ATOM 760 O O . LYS A 1 92 ? -1.283 5.809 -12.876 1.00 84.50 92 LYS A O 1
ATOM 765 N N . CYS A 1 93 ? 0.785 6.316 -13.591 1.00 82.00 93 CYS A N 1
ATOM 766 C CA . CYS A 1 93 ? 0.688 7.739 -13.283 1.00 82.00 93 CYS A CA 1
ATOM 767 C C . CYS A 1 93 ? -0.247 8.473 -14.254 1.00 82.00 93 CYS A C 1
ATOM 769 O O . CYS A 1 93 ? -0.860 9.457 -13.863 1.00 82.00 93 CYS A O 1
ATOM 771 N N . GLY A 1 94 ? -0.364 8.012 -15.507 1.00 80.88 94 GLY A N 1
ATOM 772 C CA . GLY A 1 94 ? -1.244 8.618 -16.512 1.00 80.88 94 GLY A CA 1
ATOM 773 C C . GLY A 1 94 ? -1.020 10.120 -16.732 1.00 80.88 94 GLY A C 1
ATOM 774 O O . GLY A 1 94 ? -1.970 10.814 -17.057 1.00 80.88 94 GLY A O 1
ATOM 775 N N . GLY A 1 95 ? 0.189 10.634 -16.471 1.00 79.69 95 GLY A N 1
ATOM 776 C CA . GLY A 1 95 ? 0.497 12.070 -16.529 1.00 79.69 95 GLY A CA 1
ATOM 777 C C . GLY A 1 95 ? 0.005 12.905 -15.338 1.00 79.69 95 GLY A C 1
ATOM 778 O O . GLY A 1 95 ? 0.341 14.081 -15.263 1.00 79.69 95 GLY A O 1
ATOM 779 N N . LYS A 1 96 ? -0.723 12.310 -14.386 1.00 84.38 96 LYS A N 1
ATOM 780 C CA . LYS A 1 96 ? -1.261 13.007 -13.210 1.00 84.38 96 LYS A CA 1
ATOM 781 C C . LYS A 1 96 ? -0.148 13.499 -12.287 1.00 84.38 96 LYS A C 1
ATOM 783 O O . LYS A 1 96 ? 0.832 12.790 -12.037 1.00 84.38 96 LYS A O 1
ATOM 788 N N . SER A 1 97 ? -0.333 14.691 -11.743 1.00 86.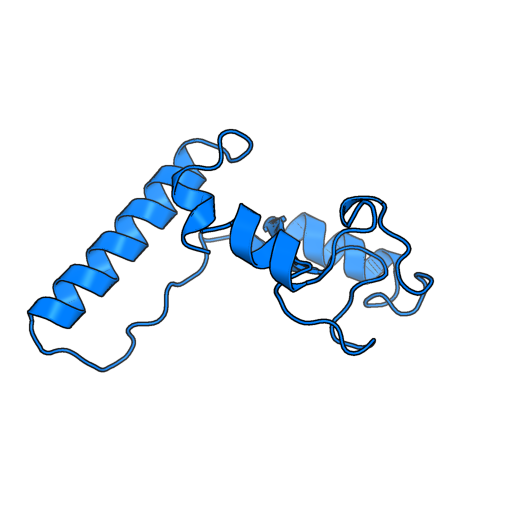06 97 SER A N 1
ATOM 789 C CA . SER A 1 97 ? 0.464 15.255 -10.662 1.00 86.06 97 SER A CA 1
ATOM 790 C C . SER A 1 97 ? 0.308 14.444 -9.371 1.00 86.06 97 SER A C 1
ATOM 792 O O . SER A 1 97 ? -0.651 13.693 -9.168 1.00 86.06 97 SER A O 1
ATOM 794 N N . GLU A 1 98 ? 1.261 14.606 -8.452 1.00 85.81 98 GLU A N 1
ATOM 795 C CA . GLU A 1 98 ? 1.191 13.947 -7.146 1.00 85.81 98 GLU A CA 1
ATOM 796 C C . GLU A 1 98 ? -0.075 14.350 -6.371 1.00 85.81 98 GLU A C 1
ATOM 798 O O . GLU A 1 98 ? -0.666 13.520 -5.677 1.00 85.81 98 GLU A O 1
ATOM 803 N N . GLN A 1 99 ? -0.505 15.607 -6.515 1.00 87.00 99 GLN A N 1
ATOM 804 C CA . GLN A 1 99 ? -1.677 16.140 -5.832 1.00 87.00 99 GLN A CA 1
ATOM 805 C C . GLN A 1 99 ? -2.969 15.495 -6.346 1.00 87.00 99 GLN A C 1
ATOM 807 O O . GLN A 1 99 ? -3.739 14.971 -5.548 1.00 87.00 99 GLN A O 1
ATOM 812 N N . GLU A 1 100 ? -3.138 15.383 -7.665 1.00 88.25 100 GLU A N 1
ATOM 813 C CA . GLU A 1 100 ? -4.290 14.692 -8.265 1.00 88.25 100 GLU A CA 1
ATOM 814 C C . GLU A 1 100 ? -4.370 13.220 -7.834 1.00 88.25 100 GLU A C 1
ATOM 816 O O . GLU A 1 100 ? -5.451 12.688 -7.572 1.00 88.25 100 GLU A O 1
ATOM 821 N N . ILE A 1 101 ? -3.223 12.540 -7.710 1.00 87.00 101 ILE A N 1
ATOM 822 C CA . ILE A 1 101 ? -3.185 11.155 -7.221 1.00 87.00 101 ILE A CA 1
ATOM 823 C C . ILE A 1 101 ? -3.582 11.090 -5.742 1.00 87.00 101 ILE A C 1
ATOM 825 O O . ILE A 1 101 ? -4.314 10.176 -5.354 1.00 87.00 101 ILE A O 1
ATOM 829 N N . LYS A 1 102 ? -3.126 12.032 -4.908 1.00 86.19 102 LYS A N 1
ATOM 830 C CA . LYS A 1 102 ? -3.539 12.119 -3.498 1.00 86.19 102 LYS A CA 1
ATOM 831 C C . LYS A 1 102 ? -5.040 12.354 -3.375 1.00 86.19 102 LYS A C 1
ATOM 833 O O . LYS A 1 102 ? -5.681 11.658 -2.592 1.00 86.19 102 LYS A O 1
ATOM 838 N N . ASP A 1 103 ? -5.587 13.270 -4.163 1.00 85.81 103 ASP A N 1
ATOM 839 C CA . ASP A 1 103 ? -7.002 13.628 -4.116 1.00 85.81 103 ASP A CA 1
ATOM 840 C C . ASP A 1 103 ? -7.895 12.495 -4.634 1.00 85.81 103 ASP A C 1
ATOM 842 O O . ASP A 1 103 ? -8.920 12.213 -4.026 1.00 85.81 103 ASP A O 1
ATOM 846 N N . SER A 1 104 ? -7.446 11.721 -5.631 1.00 82.94 104 SER A N 1
ATOM 847 C CA . SER A 1 104 ? -8.156 10.505 -6.075 1.00 82.94 104 SER A CA 1
ATOM 848 C C . SER A 1 104 ? -8.242 9.387 -5.022 1.00 82.94 104 SER A C 1
ATOM 850 O O . SER A 1 104 ? -8.934 8.392 -5.227 1.00 82.94 104 SER A O 1
ATOM 852 N N . ARG A 1 105 ? -7.487 9.506 -3.923 1.00 79.19 105 ARG A N 1
ATOM 853 C CA . ARG A 1 105 ? -7.379 8.514 -2.841 1.00 79.19 105 ARG A CA 1
ATOM 854 C C . ARG A 1 105 ? -7.943 9.018 -1.510 1.00 79.19 105 ARG A C 1
ATOM 856 O O . ARG A 1 105 ? -7.764 8.327 -0.501 1.00 79.19 105 ARG A O 1
ATOM 863 N N . LYS A 1 106 ? -8.519 10.218 -1.476 1.00 70.75 106 LYS A N 1
ATOM 864 C CA . LYS A 1 106 ? -9.291 10.693 -0.324 1.00 70.75 106 LYS A CA 1
ATOM 865 C C . LYS A 1 106 ? -10.656 10.019 -0.322 1.00 70.75 106 LYS A C 1
ATOM 867 O O . LYS A 1 106 ? -11.064 9.624 0.790 1.00 70.75 106 LYS A O 1
#

pLDDT: mean 88.87, std 5.28, range [66.75, 95.5]

Organism: Neisseria subflava (NCBI:txid28449)

Foldseek 3Di:
DLLQLPDPVDDPVQNVLQVVLQVVLVVCVVVVNPPPSDRDHDPQKDFAADQQQAVVVVHDSLRTDIDGPVVRVVCCVVCVNNVNGHHPNDCVCVPPDSVVSVVVRD

Sequence (106 aa):
MRALATDKSQPRFVRGWVQNEIRRVETRKNLGKTTKLSLRLPPGFDLAHWRGYESKKGFSYTFTSLLTRILHRLQHKKDNGGRRQPLRASKKCGGKSEQEIKDSRK

InterPro domains:
  IPR029097 Bacterial toxin 8 [PF15545] (32-79)